Protein AF-A0A7C5PDA8-F1 (afdb_monomer)

Secondary structure (DSSP, 8-state):
-HHHHHHHH-HHHHHHHH-S-TTTHHHHHHHHHHHHHHHHHHHTTTTTT-SS--HHHHHHHHHHHHHHHHHHHHHHHHHHHHHTT-TT-TTTTS----TTSPPTTHHHHTT-

Mean predicted aligned error: 13.52 Å

Structure (mmCIF, N/CA/C/O backbone):
data_AF-A0A7C5PDA8-F1
#
_entry.id   AF-A0A7C5PDA8-F1
#
loop_
_atom_site.group_PDB
_atom_site.id
_atom_site.type_symbol
_atom_site.label_atom_id
_atom_site.label_alt_id
_atom_site.label_comp_id
_atom_site.label_asym_id
_atom_site.label_entity_id
_atom_site.label_seq_id
_atom_site.pdbx_PDB_ins_code
_atom_site.Cartn_x
_atom_site.Cartn_y
_atom_site.Cartn_z
_atom_site.occupancy
_atom_site.B_iso_or_equiv
_atom_site.auth_seq_id
_atom_site.auth_comp_id
_atom_site.auth_asym_id
_atom_site.auth_atom_id
_atom_site.pdbx_PDB_model_num
ATOM 1 N N . MET A 1 1 ? -3.416 -18.769 8.504 1.00 54.66 1 MET A N 1
ATOM 2 C CA . MET A 1 1 ? -2.740 -18.706 7.180 1.00 54.66 1 MET A CA 1
ATOM 3 C C . MET A 1 1 ? -3.517 -17.934 6.117 1.00 54.66 1 MET A C 1
ATOM 5 O O . MET A 1 1 ? -2.993 -16.924 5.675 1.00 54.66 1 MET A O 1
ATOM 9 N N . LYS A 1 2 ? -4.745 -18.329 5.725 1.00 62.06 2 LYS A N 1
ATOM 10 C CA . LYS A 1 2 ? -5.499 -17.646 4.644 1.00 62.06 2 LYS A CA 1
ATOM 11 C C . LYS A 1 2 ? -5.603 -16.124 4.821 1.00 62.06 2 LYS A C 1
ATOM 13 O O . LYS A 1 2 ? -5.366 -15.402 3.866 1.00 62.06 2 LYS A O 1
ATOM 18 N N . ARG A 1 3 ? -5.852 -15.652 6.050 1.00 61.78 3 ARG A N 1
ATOM 19 C CA . ARG A 1 3 ? -5.948 -14.222 6.387 1.00 61.78 3 ARG A CA 1
ATOM 20 C C . ARG A 1 3 ? -4.659 -13.439 6.104 1.00 61.78 3 ARG A C 1
ATOM 22 O O . ARG A 1 3 ? -4.725 -12.405 5.450 1.00 61.78 3 ARG A O 1
ATOM 29 N N . HIS A 1 4 ? -3.503 -13.957 6.529 1.00 59.44 4 HIS A N 1
ATOM 30 C CA . HIS A 1 4 ? -2.198 -13.321 6.297 1.00 59.44 4 HIS A CA 1
ATOM 31 C C . HIS A 1 4 ? -1.845 -13.279 4.811 1.00 59.44 4 HIS A C 1
ATOM 33 O O . HIS A 1 4 ? -1.380 -12.259 4.329 1.00 59.44 4 HIS A O 1
ATOM 39 N N . ILE A 1 5 ? -2.157 -14.342 4.064 1.00 65.06 5 ILE A N 1
ATOM 40 C CA . ILE A 1 5 ? -1.925 -14.388 2.614 1.00 65.06 5 ILE A CA 1
ATOM 41 C C . ILE A 1 5 ? -2.752 -13.310 1.899 1.00 65.06 5 ILE A C 1
ATOM 43 O O . ILE A 1 5 ? -2.220 -12.583 1.063 1.00 65.06 5 ILE A O 1
ATOM 47 N N . THR A 1 6 ? -4.031 -13.150 2.262 1.00 64.50 6 THR A N 1
ATOM 48 C CA . THR A 1 6 ? -4.855 -12.056 1.724 1.00 64.50 6 THR A CA 1
ATOM 49 C C . THR A 1 6 ? -4.358 -10.677 2.147 1.00 64.50 6 THR A C 1
ATOM 51 O O . THR A 1 6 ? -4.392 -9.777 1.323 1.00 64.50 6 THR A O 1
ATOM 54 N N . ALA A 1 7 ? -3.860 -10.507 3.375 1.00 60.91 7 ALA A N 1
ATOM 55 C CA . ALA A 1 7 ? -3.336 -9.225 3.850 1.00 60.91 7 ALA A CA 1
ATOM 56 C C . ALA A 1 7 ? -2.046 -8.798 3.128 1.00 60.91 7 ALA A C 1
ATOM 58 O O . ALA A 1 7 ? -1.831 -7.608 2.925 1.00 60.91 7 ALA A O 1
ATOM 59 N N . THR A 1 8 ? -1.209 -9.752 2.708 1.00 62.56 8 THR A N 1
ATOM 60 C CA . THR A 1 8 ? 0.038 -9.452 1.991 1.00 62.56 8 THR A CA 1
ATOM 61 C C . THR A 1 8 ? -0.187 -9.255 0.490 1.00 62.56 8 THR A C 1
ATOM 63 O O . THR A 1 8 ? 0.343 -8.312 -0.095 1.00 62.56 8 THR A O 1
ATOM 66 N N . LEU A 1 9 ? -0.983 -10.122 -0.150 1.00 66.25 9 LEU A N 1
ATOM 67 C CA . LEU A 1 9 ? -1.207 -10.061 -1.601 1.00 66.25 9 LEU A CA 1
ATOM 68 C C . LEU A 1 9 ? -2.225 -8.993 -1.997 1.00 66.25 9 LEU A C 1
ATOM 70 O O . LEU A 1 9 ? -2.032 -8.302 -2.995 1.00 66.25 9 LEU A O 1
ATOM 74 N N . ILE A 1 10 ? -3.305 -8.858 -1.224 1.00 69.00 10 ILE A N 1
ATOM 75 C CA . ILE A 1 10 ? -4.378 -7.897 -1.487 1.00 69.00 10 ILE A CA 1
ATOM 76 C C . ILE A 1 10 ? -4.758 -7.209 -0.163 1.00 69.00 10 ILE A C 1
ATOM 78 O O . ILE A 1 10 ? -5.843 -7.452 0.381 1.00 69.00 10 ILE A O 1
ATOM 82 N N . PRO A 1 11 ? -3.871 -6.338 0.359 1.00 66.19 11 PRO A N 1
ATOM 83 C CA . PRO A 1 11 ? -4.076 -5.618 1.615 1.00 66.19 11 PRO A CA 1
ATOM 84 C C . PRO A 1 11 ? -5.472 -4.967 1.747 1.00 66.19 11 PRO A C 1
ATOM 86 O O . PRO A 1 11 ? -6.117 -5.153 2.782 1.00 66.19 11 PRO A O 1
ATOM 89 N N . PRO A 1 12 ? -6.039 -4.337 0.690 1.00 61.50 12 PRO A N 1
ATOM 90 C CA . PRO A 1 12 ? -7.399 -3.790 0.722 1.00 61.50 12 PRO A CA 1
ATOM 91 C C . PRO A 1 12 ? -8.489 -4.818 1.019 1.00 61.50 12 PRO A C 1
ATOM 93 O O . PRO A 1 12 ? -9.422 -4.551 1.769 1.00 61.50 12 PRO A O 1
ATOM 96 N N . VAL A 1 13 ? -8.381 -6.011 0.430 1.00 65.00 13 VAL A N 1
ATOM 97 C CA . VAL A 1 13 ? -9.351 -7.095 0.633 1.00 65.00 13 VAL A CA 1
ATOM 98 C C . VAL A 1 13 ? -9.186 -7.686 2.027 1.00 65.00 13 VAL A C 1
ATOM 100 O O . VAL A 1 13 ? -10.180 -8.060 2.645 1.00 65.00 13 VAL A O 1
ATOM 103 N N . GLY A 1 14 ? -7.958 -7.718 2.551 1.00 60.88 14 GLY A N 1
ATOM 104 C CA . GLY A 1 14 ? -7.698 -8.018 3.956 1.00 60.88 14 GLY A CA 1
ATOM 105 C C . GLY A 1 14 ? -8.450 -7.064 4.888 1.00 60.88 14 GLY A C 1
ATOM 106 O O . GLY A 1 14 ? -9.233 -7.520 5.721 1.00 60.88 14 GLY A O 1
ATOM 107 N N . ALA A 1 15 ? -8.275 -5.755 4.691 1.00 63.00 15 ALA A N 1
ATOM 108 C CA . ALA A 1 15 ? -8.925 -4.718 5.490 1.00 63.00 15 ALA A CA 1
ATOM 109 C C . ALA A 1 15 ? -10.461 -4.723 5.347 1.00 63.00 15 ALA A C 1
ATOM 111 O O . ALA A 1 15 ? -11.155 -4.699 6.355 1.00 63.00 15 ALA A O 1
ATOM 112 N N . CYS A 1 16 ? -11.010 -4.839 4.131 1.00 63.06 16 CYS A N 1
ATOM 113 C CA . CYS A 1 16 ? -12.465 -4.853 3.913 1.00 63.06 16 CYS A CA 1
ATOM 114 C C . CYS A 1 16 ? -13.154 -6.133 4.406 1.00 63.06 16 CYS A C 1
ATOM 116 O O . CYS A 1 16 ? -14.317 -6.090 4.796 1.00 63.06 16 CYS A O 1
ATOM 118 N N . ARG A 1 17 ? -12.485 -7.292 4.343 1.00 65.19 17 ARG A N 1
ATOM 119 C CA . ARG A 1 17 ? -13.104 -8.579 4.705 1.00 65.19 17 ARG A CA 1
ATOM 120 C C . ARG A 1 17 ? -12.995 -8.895 6.191 1.00 65.19 17 ARG A C 1
ATOM 122 O O . ARG A 1 17 ? -13.835 -9.623 6.715 1.00 65.19 17 ARG A O 1
ATOM 129 N N . TYR A 1 18 ? -11.939 -8.417 6.838 1.00 62.56 18 TYR A N 1
ATOM 130 C CA . TYR A 1 18 ? -11.615 -8.796 8.210 1.00 62.56 18 TYR A CA 1
ATOM 131 C C . TYR A 1 18 ? -11.481 -7.594 9.158 1.00 62.56 18 TYR A C 1
ATOM 133 O O . TYR A 1 18 ? -11.386 -7.811 10.361 1.00 62.56 18 TYR A O 1
ATOM 141 N N . GLY A 1 19 ? -11.496 -6.356 8.652 1.00 56.22 19 GLY A N 1
ATOM 142 C CA . GLY A 1 19 ? -11.507 -5.137 9.457 1.00 56.22 19 GLY A CA 1
ATOM 143 C C . GLY A 1 19 ? -12.919 -4.578 9.663 1.00 56.22 19 GLY A C 1
ATOM 144 O O . GLY A 1 19 ? -13.714 -4.501 8.729 1.00 56.22 19 GLY A O 1
ATOM 145 N N . CYS A 1 20 ? -13.232 -4.168 10.893 1.00 53.97 20 CYS A N 1
ATOM 146 C CA . CYS A 1 20 ? -14.465 -3.450 11.226 1.00 53.97 20 CYS A CA 1
ATOM 147 C C . CYS A 1 20 ? -14.256 -1.946 10.989 1.00 53.97 20 CYS A C 1
ATOM 149 O O . CYS A 1 20 ? -13.849 -1.227 11.893 1.00 53.97 20 CYS A O 1
ATOM 151 N N . GLY A 1 21 ? -14.498 -1.456 9.772 1.00 52.25 21 GLY A N 1
ATOM 152 C CA . GLY A 1 21 ? -14.467 -0.015 9.508 1.00 52.25 21 GLY A CA 1
ATOM 153 C C . GLY A 1 21 ? -14.329 0.318 8.032 1.00 52.25 21 GLY A C 1
ATOM 154 O O . GLY A 1 21 ? -13.265 0.151 7.440 1.00 52.25 21 GLY A O 1
ATOM 155 N N . THR A 1 22 ? -15.393 0.854 7.440 1.00 48.09 22 THR A N 1
ATOM 156 C CA . THR A 1 22 ? -15.436 1.292 6.036 1.00 48.09 22 THR A CA 1
ATOM 157 C C . THR A 1 22 ? -14.426 2.405 5.711 1.00 48.09 22 THR A C 1
ATOM 159 O O . THR A 1 22 ? -14.101 2.601 4.544 1.00 48.09 22 THR A O 1
ATOM 162 N N . SER A 1 23 ? -13.881 3.095 6.723 1.00 53.00 23 SER A N 1
ATOM 163 C CA . SER A 1 23 ? -12.938 4.219 6.572 1.00 53.00 23 SER A CA 1
ATOM 164 C C . SER A 1 23 ? -11.451 3.852 6.723 1.00 53.00 23 SER A C 1
ATOM 166 O O . SER A 1 23 ? -10.594 4.655 6.363 1.00 53.00 23 SER A O 1
ATOM 168 N N . CYS A 1 24 ? -11.103 2.647 7.197 1.00 54.66 24 CYS A N 1
ATOM 169 C CA . CYS A 1 24 ? -9.697 2.238 7.388 1.00 54.66 24 CYS A CA 1
ATOM 170 C C . CYS A 1 24 ? -8.994 1.810 6.087 1.00 54.66 24 CYS A C 1
ATOM 172 O O . CYS A 1 24 ? -7.776 1.652 6.060 1.00 54.66 24 CYS A O 1
ATOM 174 N N . ALA A 1 25 ? -9.744 1.629 4.997 1.00 62.16 25 ALA A N 1
ATOM 175 C CA . ALA A 1 25 ? -9.204 1.147 3.731 1.00 62.16 25 ALA A CA 1
ATOM 176 C C . ALA A 1 25 ? -8.457 2.228 2.927 1.00 62.16 25 ALA A C 1
ATOM 178 O O . ALA A 1 25 ? -7.624 1.881 2.097 1.00 62.16 25 ALA A O 1
ATOM 179 N N . ALA A 1 26 ? -8.721 3.519 3.166 1.00 64.81 26 ALA A N 1
ATOM 180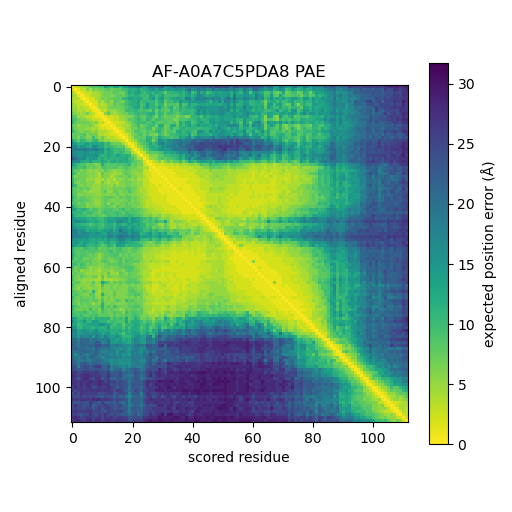 C CA . ALA A 1 26 ? -8.286 4.604 2.282 1.00 64.81 26 ALA A CA 1
ATOM 181 C C . ALA A 1 26 ? -6.754 4.770 2.140 1.00 64.81 26 ALA A C 1
ATOM 183 O O . ALA A 1 26 ? -6.278 4.792 1.008 1.00 64.81 26 ALA A O 1
ATOM 184 N N . PRO A 1 27 ? -5.937 4.852 3.210 1.00 76.00 27 PRO A N 1
ATOM 185 C CA . PRO A 1 27 ? -4.485 4.961 3.032 1.00 76.00 27 PRO A CA 1
ATOM 186 C C . PRO A 1 27 ? -3.866 3.647 2.531 1.00 76.00 27 PRO A C 1
ATOM 188 O O . PRO A 1 27 ? -2.963 3.659 1.697 1.00 76.00 27 PRO A O 1
ATOM 191 N N . ILE A 1 28 ? -4.385 2.502 2.986 1.00 80.06 28 ILE A N 1
ATOM 192 C CA . ILE A 1 28 ? -3.889 1.167 2.619 1.00 80.06 28 ILE A CA 1
ATOM 193 C C . ILE A 1 28 ? -4.060 0.917 1.115 1.00 80.06 28 ILE A C 1
ATOM 195 O O . ILE A 1 28 ? -3.139 0.427 0.457 1.00 80.06 28 ILE A O 1
ATOM 199 N N . THR A 1 29 ? -5.223 1.263 0.555 1.00 76.88 29 THR A N 1
ATOM 200 C CA . THR A 1 29 ? -5.498 1.112 -0.880 1.00 76.88 29 THR A CA 1
ATOM 201 C C . THR A 1 29 ? -4.615 2.017 -1.721 1.00 76.88 29 THR A C 1
ATOM 203 O O . THR A 1 29 ? -4.107 1.563 -2.743 1.00 76.88 29 THR A O 1
ATOM 206 N N . VAL A 1 30 ? -4.389 3.258 -1.283 1.00 84.25 30 VAL A N 1
ATOM 207 C CA . VAL A 1 30 ? -3.535 4.218 -1.992 1.00 84.25 30 VAL A CA 1
ATOM 208 C C . VAL A 1 30 ? -2.092 3.724 -2.043 1.00 84.25 30 VAL A C 1
ATOM 210 O O . VAL A 1 30 ? -1.522 3.658 -3.132 1.00 84.25 30 VAL A O 1
ATOM 213 N N . PHE A 1 31 ? -1.515 3.302 -0.912 1.00 86.12 31 PHE A N 1
ATOM 214 C CA . PHE A 1 31 ? -0.144 2.778 -0.889 1.00 86.12 31 PHE A CA 1
ATOM 215 C C . PHE A 1 31 ? 0.007 1.491 -1.701 1.00 86.12 31 PHE A C 1
ATOM 217 O O . PHE A 1 31 ? 1.010 1.319 -2.394 1.00 86.12 31 PHE A O 1
ATOM 224 N N . TRP A 1 32 ? -0.993 0.607 -1.670 1.00 86.81 32 TRP A N 1
ATOM 225 C CA . TRP A 1 32 ? -0.970 -0.612 -2.473 1.00 86.81 32 TRP A CA 1
ATOM 226 C C . TRP A 1 32 ? -1.075 -0.322 -3.976 1.00 86.81 32 TRP A C 1
ATOM 228 O O . TRP A 1 32 ? -0.254 -0.821 -4.742 1.00 86.81 32 TRP A O 1
ATOM 238 N N . LEU A 1 33 ? -2.027 0.516 -4.404 1.00 87.06 33 LEU A N 1
ATOM 239 C CA . LEU A 1 33 ? -2.178 0.903 -5.813 1.00 87.06 33 LEU A CA 1
ATOM 240 C C . LEU A 1 33 ? -0.919 1.587 -6.334 1.00 87.06 33 LEU A C 1
ATOM 242 O O . LEU A 1 33 ? -0.423 1.234 -7.402 1.00 87.06 33 LEU A O 1
ATOM 246 N N . PHE A 1 34 ? -0.379 2.527 -5.561 1.00 90.38 34 PHE A N 1
ATOM 247 C CA . PHE A 1 34 ? 0.862 3.200 -5.908 1.00 90.38 34 PHE A CA 1
ATOM 248 C C . PHE A 1 34 ? 2.029 2.210 -5.996 1.00 90.38 34 PHE A C 1
ATOM 250 O O . PHE A 1 34 ? 2.789 2.254 -6.960 1.00 90.38 34 PHE A O 1
ATOM 257 N N . GLY A 1 35 ? 2.131 1.267 -5.054 1.00 89.00 35 GLY A N 1
ATOM 258 C CA . GLY A 1 35 ? 3.127 0.198 -5.083 1.00 89.00 35 GLY A CA 1
ATOM 259 C C . GLY A 1 35 ? 3.046 -0.658 -6.349 1.00 89.00 35 GLY A C 1
ATOM 260 O O . GLY A 1 35 ? 4.049 -0.837 -7.038 1.00 89.00 35 GLY A O 1
ATOM 261 N N . VAL A 1 36 ? 1.845 -1.122 -6.706 1.00 89.12 36 VAL A N 1
ATOM 262 C CA . VAL A 1 36 ? 1.601 -1.928 -7.914 1.00 89.12 36 VAL A CA 1
ATOM 263 C C . VAL A 1 36 ? 1.954 -1.148 -9.179 1.00 89.12 36 VAL A C 1
ATOM 265 O O . VAL A 1 36 ? 2.701 -1.651 -10.018 1.00 89.12 36 VAL A O 1
ATOM 268 N N . ILE A 1 37 ? 1.460 0.087 -9.307 1.00 90.25 37 ILE A N 1
ATOM 269 C CA . ILE A 1 37 ? 1.736 0.940 -10.471 1.00 90.25 37 ILE A CA 1
ATOM 270 C C . ILE A 1 37 ? 3.238 1.197 -10.583 1.00 90.25 37 ILE A C 1
ATOM 272 O O . ILE A 1 37 ? 3.799 1.066 -11.664 1.00 90.25 37 ILE A O 1
ATOM 276 N N . SER A 1 38 ? 3.905 1.497 -9.471 1.00 89.12 38 SER A N 1
ATOM 277 C CA . SER A 1 38 ? 5.338 1.771 -9.430 1.00 89.12 38 SER A CA 1
ATOM 278 C C . SER A 1 38 ? 6.179 0.557 -9.849 1.00 89.12 38 SER A C 1
ATOM 280 O O . SER A 1 38 ? 7.102 0.713 -10.647 1.00 89.12 38 SER A O 1
ATOM 282 N N . VAL A 1 39 ? 5.823 -0.661 -9.422 1.00 89.50 39 VAL A N 1
ATOM 283 C CA . VAL A 1 39 ? 6.496 -1.891 -9.883 1.00 89.50 39 VAL A CA 1
ATOM 284 C C . VAL A 1 39 ? 6.288 -2.102 -11.384 1.00 89.50 39 VAL A C 1
ATOM 286 O O . VAL A 1 39 ? 7.260 -2.317 -12.105 1.00 89.50 39 VAL A O 1
ATOM 289 N N . VAL A 1 40 ? 5.049 -1.998 -11.875 1.00 89.31 40 VAL A N 1
ATOM 290 C CA . VAL A 1 40 ? 4.738 -2.193 -13.304 1.00 89.31 40 VAL A CA 1
ATOM 291 C C . VAL A 1 40 ? 5.456 -1.156 -14.169 1.00 89.31 40 VAL A C 1
ATOM 293 O O . VAL A 1 40 ? 6.095 -1.511 -15.155 1.00 89.31 40 VAL A O 1
ATOM 296 N N . TYR A 1 41 ? 5.398 0.118 -13.784 1.00 87.94 41 TYR A N 1
ATOM 297 C CA . TYR A 1 41 ? 6.011 1.208 -14.539 1.00 87.94 41 TYR A CA 1
ATOM 298 C C . TYR A 1 41 ? 7.541 1.160 -14.465 1.00 87.94 41 TYR A C 1
ATOM 300 O O . TYR A 1 41 ? 8.215 1.425 -15.455 1.00 87.94 41 TYR A O 1
ATOM 308 N N . GLY A 1 42 ? 8.106 0.761 -13.322 1.00 88.19 42 GLY A N 1
ATOM 309 C CA . GLY A 1 42 ? 9.547 0.572 -13.158 1.00 88.19 42 GLY A CA 1
ATOM 310 C C . GLY A 1 42 ? 10.116 -0.524 -14.062 1.00 88.19 42 GLY A C 1
ATOM 311 O O . GLY A 1 42 ? 11.212 -0.360 -14.596 1.00 88.19 42 GLY A O 1
ATOM 312 N N . LEU A 1 43 ? 9.355 -1.597 -14.306 1.00 86.44 43 LEU A N 1
ATOM 313 C CA . LEU A 1 43 ? 9.728 -2.647 -15.263 1.00 86.44 43 LEU A CA 1
ATOM 314 C C . LEU A 1 43 ? 9.693 -2.176 -16.728 1.00 86.44 43 LEU A C 1
ATOM 316 O O . LEU A 1 43 ? 10.357 -2.778 -17.566 1.00 86.44 43 LEU A O 1
ATOM 320 N N . LEU A 1 44 ? 8.952 -1.106 -17.031 1.00 87.50 44 LEU A N 1
ATOM 321 C CA . LEU A 1 44 ? 8.799 -0.530 -18.373 1.00 87.50 44 LEU A CA 1
ATOM 322 C C . LEU A 1 44 ? 9.749 0.653 -18.653 1.00 87.50 44 LEU A C 1
ATOM 324 O O . LEU A 1 44 ? 9.565 1.345 -19.650 1.00 87.50 44 LEU A O 1
ATOM 328 N N . GLY A 1 45 ? 10.747 0.899 -17.798 1.00 78.94 45 GLY A N 1
ATOM 329 C CA . GLY A 1 45 ? 11.680 2.031 -17.944 1.00 78.94 45 GLY A CA 1
ATOM 330 C C . GLY A 1 45 ? 11.463 3.172 -16.954 1.00 78.94 45 GLY A C 1
ATOM 331 O O . GLY A 1 45 ? 12.219 4.141 -16.953 1.00 78.94 45 GLY A O 1
ATOM 332 N N . GLY A 1 46 ? 10.474 3.055 -16.066 1.00 82.75 46 GLY A N 1
ATOM 333 C CA . GLY A 1 46 ? 10.193 4.058 -15.044 1.00 82.75 46 GLY A CA 1
ATOM 334 C C . GLY A 1 46 ? 9.684 5.391 -15.616 1.00 82.75 46 GLY A C 1
ATOM 335 O O . GLY A 1 46 ? 9.497 5.546 -16.822 1.00 82.75 46 GLY A O 1
ATOM 336 N N . PRO A 1 47 ? 9.428 6.389 -14.755 1.00 80.69 47 PRO A N 1
ATOM 337 C CA . PRO A 1 47 ? 8.927 7.702 -15.175 1.00 80.69 47 PRO A CA 1
ATOM 338 C C . PRO A 1 47 ? 9.918 8.482 -16.056 1.00 80.69 47 PRO A C 1
ATOM 340 O O . PRO A 1 47 ? 9.524 9.415 -16.750 1.00 80.69 47 PRO A O 1
ATOM 343 N N . THR A 1 48 ? 11.193 8.100 -16.037 1.00 81.69 48 THR A N 1
ATOM 344 C CA . THR A 1 48 ? 12.290 8.709 -16.795 1.00 81.69 48 THR A CA 1
ATOM 345 C C . THR A 1 48 ? 12.537 8.048 -18.156 1.00 81.69 48 THR A C 1
ATOM 347 O O . THR A 1 48 ? 13.398 8.529 -18.889 1.00 81.69 48 THR A O 1
ATOM 350 N N . ASN A 1 49 ? 11.775 7.003 -18.525 1.00 78.88 49 ASN A N 1
ATOM 351 C CA . ASN A 1 49 ? 11.951 6.223 -19.762 1.00 78.88 49 ASN A CA 1
ATOM 352 C C . ASN A 1 49 ? 13.411 5.789 -19.982 1.00 78.88 49 ASN A C 1
ATOM 354 O O . ASN A 1 49 ? 13.979 5.944 -21.066 1.00 78.88 49 ASN A O 1
ATOM 358 N N . GLU A 1 50 ? 14.035 5.265 -18.931 1.00 77.38 50 GLU A N 1
ATOM 359 C CA . GLU A 1 50 ? 15.382 4.711 -19.015 1.00 77.38 50 GLU A CA 1
ATOM 360 C C . GLU A 1 50 ? 15.384 3.457 -19.908 1.00 77.38 50 GLU A C 1
ATOM 362 O O . GLU A 1 50 ? 14.435 2.667 -19.869 1.00 77.38 50 GLU A O 1
ATOM 367 N N . PRO A 1 51 ? 16.441 3.226 -20.709 1.00 77.88 51 PRO A N 1
ATOM 368 C CA . PRO A 1 51 ? 16.574 1.999 -21.481 1.00 77.88 51 PRO A CA 1
ATOM 369 C C . PRO A 1 51 ? 16.827 0.816 -20.534 1.00 77.88 51 PRO A C 1
ATOM 371 O O . PRO A 1 51 ? 17.966 0.522 -20.174 1.00 77.88 51 PRO A O 1
ATOM 374 N N . GLY A 1 52 ? 15.754 0.140 -20.118 1.00 81.88 52 GLY A N 1
ATOM 375 C CA . GLY A 1 52 ? 15.805 -1.046 -19.262 1.00 81.88 52 GLY A CA 1
ATOM 376 C C . GLY A 1 52 ? 14.858 -0.967 -18.066 1.00 81.88 52 GLY A C 1
ATOM 377 O O . GLY A 1 52 ? 13.819 -0.323 -18.121 1.00 81.88 52 GLY A O 1
ATOM 378 N N . VAL A 1 53 ? 15.199 -1.663 -16.981 1.00 86.25 53 VAL A N 1
ATOM 379 C CA . VAL A 1 53 ? 14.401 -1.665 -15.745 1.00 86.25 53 VAL A CA 1
ATOM 380 C C . VAL A 1 53 ? 14.891 -0.554 -14.821 1.00 86.25 53 VAL A C 1
ATOM 382 O O . VAL A 1 53 ? 16.054 -0.549 -14.415 1.00 86.25 53 VAL A O 1
ATOM 385 N N . SER A 1 54 ? 13.990 0.343 -14.422 1.00 87.56 54 SER A N 1
ATOM 386 C CA . SER A 1 54 ? 14.274 1.364 -13.413 1.00 87.56 54 SER A CA 1
ATOM 387 C C . SER A 1 54 ? 14.157 0.750 -12.016 1.00 87.56 54 SER A C 1
ATOM 389 O O . SER A 1 54 ? 13.090 0.749 -11.391 1.00 87.56 54 SER A O 1
ATOM 391 N N . TRP A 1 55 ? 15.265 0.196 -11.512 1.00 86.88 55 TRP A N 1
ATOM 392 C CA . TRP A 1 55 ? 15.292 -0.489 -10.214 1.00 86.88 55 TRP A CA 1
ATOM 393 C C . TRP A 1 55 ? 14.917 0.407 -9.032 1.00 86.88 55 TRP A C 1
ATOM 395 O O . TRP A 1 55 ? 14.332 -0.085 -8.070 1.00 86.88 55 TRP A O 1
ATOM 405 N N . TYR A 1 56 ? 15.186 1.712 -9.111 1.00 88.69 56 TYR A N 1
ATOM 406 C CA . TYR A 1 56 ? 14.746 2.674 -8.097 1.00 88.69 56 TYR A CA 1
ATOM 407 C C . TYR A 1 56 ? 13.222 2.752 -8.017 1.00 88.69 56 TYR A C 1
ATOM 409 O O . TYR A 1 56 ? 12.656 2.700 -6.927 1.00 88.69 56 TYR A O 1
ATOM 417 N N . THR A 1 57 ? 12.558 2.813 -9.173 1.00 88.94 57 THR A N 1
ATOM 418 C CA . THR A 1 57 ? 11.096 2.850 -9.254 1.00 88.94 57 THR A CA 1
ATOM 419 C C . THR A 1 57 ? 10.503 1.532 -8.762 1.00 88.94 57 THR A C 1
ATOM 421 O O . THR A 1 57 ? 9.594 1.535 -7.940 1.00 88.94 57 THR A O 1
ATOM 424 N N . VAL A 1 58 ? 11.065 0.391 -9.169 1.00 89.94 58 VAL A N 1
ATOM 425 C CA . VAL A 1 58 ? 10.600 -0.916 -8.675 1.00 89.94 58 VAL A CA 1
ATOM 426 C C . VAL A 1 58 ? 10.800 -1.045 -7.161 1.00 89.94 58 VAL A C 1
ATOM 428 O O . VAL A 1 58 ? 9.889 -1.479 -6.457 1.00 89.94 58 VAL A O 1
ATOM 431 N N . GLY A 1 59 ? 11.957 -0.628 -6.641 1.00 91.38 59 GLY A N 1
ATOM 432 C CA . GLY A 1 59 ? 12.258 -0.649 -5.210 1.00 91.38 59 GLY A CA 1
ATOM 433 C C . GLY A 1 59 ? 11.289 0.211 -4.400 1.00 91.38 59 GLY A C 1
ATOM 434 O O . GLY A 1 59 ? 10.763 -0.252 -3.388 1.00 91.38 59 GLY A O 1
ATOM 435 N N . LEU A 1 60 ? 10.980 1.420 -4.879 1.00 90.31 60 LEU A N 1
ATOM 436 C CA . LEU A 1 60 ? 9.966 2.292 -4.283 1.00 90.31 60 LEU A CA 1
ATOM 437 C C . LEU A 1 60 ? 8.608 1.579 -4.194 1.00 90.31 60 LEU A C 1
ATOM 439 O O . LEU A 1 60 ? 7.981 1.567 -3.132 1.00 90.31 60 LEU A O 1
ATOM 443 N N . GLY A 1 61 ? 8.180 0.936 -5.284 1.00 90.38 61 GLY A N 1
ATOM 444 C CA . GLY A 1 61 ? 6.919 0.205 -5.330 1.00 90.38 61 GLY A CA 1
ATOM 445 C C . GLY A 1 61 ? 6.862 -0.971 -4.351 1.00 90.38 61 GLY A C 1
ATOM 446 O O . GLY A 1 61 ? 5.866 -1.141 -3.645 1.00 90.38 61 GLY A O 1
ATOM 447 N N . VAL A 1 62 ? 7.954 -1.734 -4.235 1.00 91.12 62 VAL A N 1
ATOM 448 C CA . VAL A 1 62 ? 8.075 -2.842 -3.271 1.00 91.12 62 VAL A CA 1
ATOM 449 C C . VAL A 1 62 ? 8.008 -2.339 -1.828 1.00 91.12 62 VAL A C 1
ATOM 451 O O . VAL A 1 62 ? 7.311 -2.936 -1.008 1.00 91.12 62 VAL A O 1
ATOM 454 N N . VAL A 1 63 ? 8.678 -1.227 -1.509 1.00 93.50 63 VAL A N 1
ATOM 455 C CA . VAL A 1 63 ? 8.632 -0.633 -0.162 1.00 93.50 63 VAL A CA 1
ATOM 456 C C . VAL A 1 63 ? 7.216 -0.170 0.179 1.00 93.50 63 VAL A C 1
ATOM 458 O O . VAL A 1 63 ? 6.708 -0.501 1.250 1.00 93.50 63 VAL A O 1
ATOM 461 N N . MET A 1 64 ? 6.546 0.537 -0.735 1.00 88.69 64 MET A N 1
ATOM 462 C CA . MET A 1 64 ? 5.168 1.002 -0.527 1.00 88.69 64 MET A CA 1
ATOM 463 C C . MET A 1 64 ? 4.186 -0.162 -0.352 1.00 88.69 64 MET A C 1
ATOM 465 O O . MET A 1 64 ? 3.323 -0.120 0.528 1.00 88.69 64 MET A O 1
ATOM 469 N N . TRP A 1 65 ? 4.359 -1.242 -1.119 1.00 87.81 65 TRP A N 1
ATOM 470 C CA . TRP A 1 65 ? 3.577 -2.466 -0.942 1.00 87.81 65 TRP A CA 1
ATOM 471 C C . TRP A 1 65 ? 3.845 -3.115 0.425 1.00 87.81 65 TRP A C 1
ATOM 473 O O . TRP A 1 65 ? 2.904 -3.485 1.129 1.00 87.81 65 TRP A O 1
ATOM 483 N N . GLY A 1 66 ? 5.107 -3.186 0.855 1.00 87.38 66 GLY A N 1
ATOM 484 C CA . GLY A 1 66 ? 5.479 -3.687 2.178 1.00 87.38 66 GLY A CA 1
ATOM 485 C C . GLY A 1 66 ? 4.812 -2.906 3.313 1.00 87.38 66 GLY A C 1
ATOM 486 O O . GLY A 1 66 ? 4.212 -3.510 4.203 1.00 87.38 66 GLY A O 1
ATOM 487 N N . ILE A 1 67 ? 4.836 -1.571 3.246 1.00 88.06 67 ILE A N 1
ATOM 488 C CA . ILE A 1 67 ? 4.164 -0.703 4.226 1.00 88.06 67 ILE A CA 1
ATOM 489 C C . ILE A 1 67 ? 2.658 -0.982 4.246 1.00 88.06 67 ILE A C 1
ATOM 491 O O . ILE A 1 67 ? 2.094 -1.170 5.322 1.00 88.06 67 ILE A O 1
ATOM 495 N N . ALA A 1 68 ? 2.010 -1.083 3.082 1.00 84.06 68 ALA A N 1
ATOM 496 C CA . ALA A 1 68 ? 0.581 -1.391 3.001 1.00 84.06 68 ALA A CA 1
ATOM 497 C C . ALA A 1 68 ? 0.235 -2.756 3.629 1.00 84.06 68 ALA A C 1
ATOM 499 O O . ALA A 1 68 ? -0.771 -2.883 4.335 1.00 84.06 68 ALA A O 1
ATOM 500 N N . ALA A 1 69 ? 1.077 -3.772 3.414 1.00 82.94 69 ALA A N 1
ATOM 501 C CA . ALA A 1 69 ? 0.906 -5.097 4.004 1.00 82.94 69 ALA A CA 1
ATOM 502 C C . ALA A 1 69 ? 1.075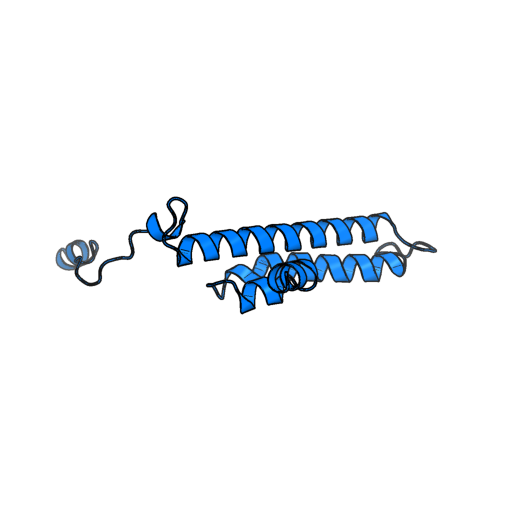 -5.072 5.533 1.00 82.94 69 ALA A C 1
ATOM 504 O O . ALA A 1 69 ? 0.231 -5.614 6.249 1.00 82.94 69 ALA A O 1
ATOM 505 N N . VAL A 1 70 ? 2.122 -4.411 6.043 1.00 85.38 70 VAL A N 1
ATOM 506 C CA . VAL A 1 70 ? 2.358 -4.264 7.491 1.00 85.38 70 VAL A CA 1
ATOM 507 C C . VAL A 1 70 ? 1.211 -3.506 8.149 1.00 85.38 70 VAL A C 1
ATOM 509 O O . VAL A 1 70 ? 0.673 -3.970 9.152 1.00 85.38 70 VAL A O 1
ATOM 512 N N . TRP A 1 71 ? 0.783 -2.391 7.558 1.00 82.19 71 TRP A N 1
ATOM 513 C CA . TRP A 1 71 ? -0.331 -1.603 8.078 1.00 82.19 71 TRP A CA 1
ATOM 514 C C . TRP A 1 71 ? -1.605 -2.443 8.153 1.00 82.19 71 TRP A C 1
ATOM 516 O O . TRP A 1 71 ? -2.262 -2.478 9.188 1.00 82.19 71 TRP A O 1
ATOM 526 N N . THR A 1 72 ? -1.898 -3.213 7.104 1.00 79.00 72 THR A N 1
ATOM 527 C CA . THR A 1 72 ? -3.048 -4.124 7.101 1.00 79.00 72 THR A CA 1
ATOM 528 C C . THR A 1 72 ? -2.949 -5.160 8.215 1.00 79.00 72 THR A C 1
ATOM 530 O O . THR A 1 72 ? -3.938 -5.410 8.896 1.00 79.00 72 THR A O 1
ATOM 533 N N . LEU A 1 73 ? -1.774 -5.751 8.449 1.00 78.81 73 LEU A N 1
ATOM 534 C CA . LEU A 1 73 ? -1.588 -6.723 9.530 1.00 78.81 73 LEU A CA 1
ATOM 535 C C . LEU A 1 73 ? -1.823 -6.106 10.914 1.00 78.81 73 LEU A C 1
ATOM 537 O O . LEU A 1 73 ? -2.534 -6.709 11.715 1.00 78.81 73 LEU A O 1
ATOM 541 N N . VAL A 1 74 ? -1.290 -4.908 11.169 1.00 78.88 74 VAL A N 1
ATOM 542 C CA . VAL A 1 74 ? -1.508 -4.183 12.433 1.00 78.88 74 VAL A CA 1
ATOM 543 C C . VAL A 1 74 ? -2.986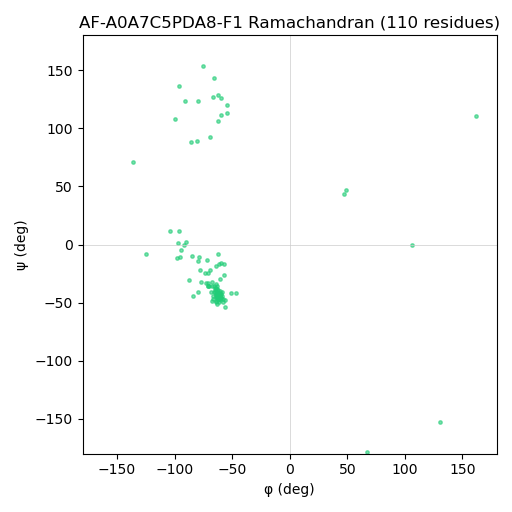 -3.832 12.611 1.00 78.88 74 VAL A C 1
ATOM 545 O O . VAL A 1 74 ? -3.543 -4.041 13.687 1.00 78.88 74 VAL A O 1
ATOM 548 N N . THR A 1 75 ? -3.661 -3.370 11.554 1.00 74.94 75 THR A N 1
ATOM 549 C CA . THR A 1 75 ? -5.103 -3.080 11.595 1.00 74.94 75 THR A CA 1
ATOM 550 C C . THR A 1 75 ? -5.920 -4.328 11.923 1.00 74.94 75 THR A C 1
ATOM 552 O O . THR A 1 75 ? -6.834 -4.262 12.739 1.00 74.94 75 THR A O 1
ATOM 555 N N . LEU A 1 76 ? -5.584 -5.481 11.341 1.00 73.31 76 LEU A N 1
ATOM 556 C CA . LEU A 1 76 ? -6.264 -6.741 11.650 1.00 73.31 76 LEU A CA 1
ATOM 557 C C . LEU A 1 76 ? -6.044 -7.185 13.100 1.00 73.31 76 LEU A C 1
ATOM 559 O O . LEU A 1 76 ? -6.991 -7.623 13.746 1.00 73.31 76 LEU A O 1
ATOM 563 N N . GLN A 1 77 ? -4.825 -7.028 13.623 1.00 72.31 77 GLN A N 1
ATOM 564 C CA . GLN A 1 77 ? -4.520 -7.322 15.025 1.00 72.31 77 GLN A CA 1
ATOM 565 C C . GLN A 1 77 ? -5.309 -6.424 15.986 1.00 72.31 77 GLN A C 1
ATOM 567 O O . GLN A 1 77 ? -5.853 -6.931 16.963 1.00 72.31 77 GLN A O 1
ATOM 572 N N . GLY A 1 78 ? -5.433 -5.127 15.687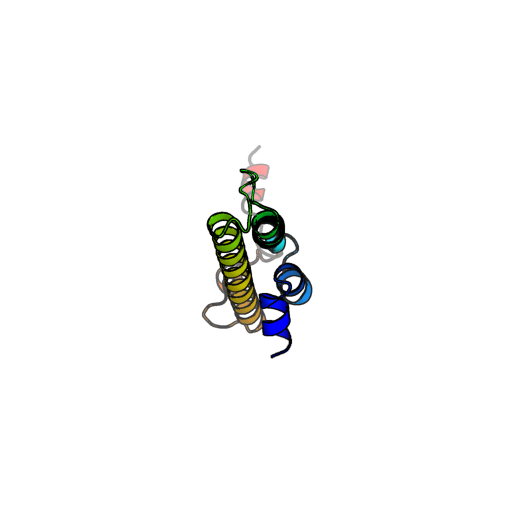 1.00 64.56 78 GLY A N 1
ATOM 573 C CA . GLY A 1 78 ? -6.249 -4.204 16.484 1.00 64.56 78 GLY A CA 1
ATOM 574 C C . GLY A 1 78 ? -7.731 -4.591 16.501 1.00 64.56 78 GLY A C 1
ATOM 575 O O . GLY A 1 78 ? -8.343 -4.636 17.562 1.00 64.56 78 GLY A O 1
ATOM 576 N N . VAL A 1 79 ? -8.290 -4.973 15.347 1.00 66.56 79 VAL A N 1
ATOM 577 C CA . VAL A 1 79 ? -9.694 -5.416 15.240 1.00 66.56 79 VAL A CA 1
ATOM 578 C C . VAL A 1 79 ? -9.938 -6.728 15.994 1.00 66.56 79 VAL A C 1
ATOM 580 O O . VAL A 1 79 ? -11.011 -6.934 16.558 1.00 66.56 79 VAL A O 1
ATOM 583 N N . GLU A 1 80 ? -8.965 -7.637 16.003 1.00 63.75 80 GLU A N 1
ATOM 584 C CA . GLU A 1 80 ? -9.053 -8.876 16.780 1.00 63.75 80 GLU A CA 1
ATOM 585 C C . GLU A 1 80 ? -8.993 -8.628 18.286 1.00 63.75 80 GLU A C 1
ATOM 587 O O . GLU A 1 80 ? -9.784 -9.231 19.011 1.00 63.75 80 GLU A O 1
ATOM 592 N N . ALA A 1 81 ? -8.123 -7.721 18.739 1.00 59.78 81 ALA A N 1
ATOM 593 C CA . ALA A 1 81 ? -8.071 -7.296 20.137 1.00 59.78 81 ALA A CA 1
ATOM 594 C C . ALA A 1 81 ? -9.398 -6.644 20.575 1.00 59.78 81 ALA A C 1
ATOM 596 O O . ALA A 1 81 ? -9.939 -7.009 21.619 1.00 59.78 81 ALA A O 1
ATOM 597 N N . ASP A 1 82 ? -9.977 -5.781 19.731 1.00 54.59 82 ASP A N 1
ATOM 598 C CA . ASP A 1 82 ? -11.289 -5.156 19.963 1.00 54.59 82 ASP A CA 1
ATOM 599 C C . ASP A 1 82 ? -12.434 -6.177 20.020 1.00 54.59 82 ASP A C 1
ATOM 601 O O . ASP A 1 82 ? -13.368 -6.042 20.807 1.00 54.59 82 ASP A O 1
ATOM 605 N N . ARG A 1 83 ? -12.393 -7.215 19.176 1.00 55.41 83 ARG A N 1
ATOM 606 C CA . ARG A 1 83 ? -13.442 -8.245 19.118 1.00 55.41 83 ARG A CA 1
ATOM 607 C C . ARG A 1 83 ? -13.400 -9.199 20.317 1.00 55.41 83 ARG A C 1
ATOM 609 O O . ARG A 1 83 ? -14.420 -9.813 20.631 1.00 55.41 83 ARG A O 1
ATOM 616 N N . CYS A 1 84 ? -12.242 -9.345 20.953 1.00 55.38 84 CYS A N 1
ATOM 617 C CA . CYS A 1 84 ? -12.048 -10.209 22.114 1.00 55.38 84 CYS A CA 1
ATOM 618 C C . CYS A 1 84 ? -12.137 -9.471 23.461 1.00 55.38 84 CYS A C 1
ATOM 620 O O . CYS A 1 84 ? -11.971 -10.140 24.478 1.00 55.38 84 CYS A O 1
ATOM 622 N N . HIS A 1 85 ? -12.408 -8.154 23.485 1.00 55.38 85 HIS A N 1
ATOM 623 C CA . HIS A 1 85 ? -12.294 -7.315 24.695 1.00 55.38 85 HIS A CA 1
ATOM 624 C C . HIS A 1 85 ? -10.969 -7.564 25.433 1.00 55.38 85 HIS A C 1
ATOM 626 O O . HIS A 1 85 ? -10.922 -7.776 26.645 1.00 55.38 85 HIS A O 1
ATOM 632 N N . ASP A 1 86 ? -9.884 -7.660 24.663 1.00 51.38 86 ASP A N 1
ATOM 633 C CA . ASP A 1 86 ? -8.561 -7.896 25.227 1.00 51.38 86 ASP A CA 1
ATOM 634 C C . ASP A 1 86 ? -8.043 -6.600 25.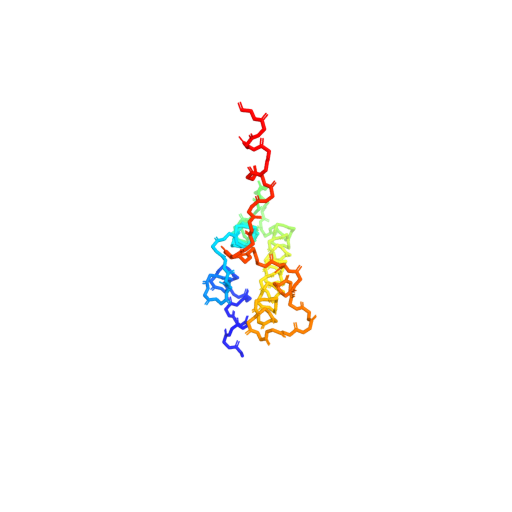874 1.00 51.38 86 ASP A C 1
ATOM 636 O O . ASP A 1 86 ? -8.413 -5.506 25.454 1.00 51.38 86 ASP A O 1
ATOM 640 N N . LEU A 1 87 ? -7.156 -6.689 26.867 1.00 49.25 87 LEU A N 1
ATOM 641 C CA . LEU A 1 87 ? -6.704 -5.543 27.687 1.00 49.25 87 LEU A CA 1
ATOM 642 C C . LEU A 1 87 ? -6.093 -4.370 26.890 1.00 49.25 87 LEU A C 1
ATOM 644 O O . LEU A 1 87 ? -5.953 -3.271 27.420 1.00 49.25 87 LEU A O 1
ATOM 648 N N . TRP A 1 88 ? -5.718 -4.613 25.634 1.00 51.66 88 TRP A N 1
ATOM 649 C CA . TRP A 1 88 ? -5.141 -3.642 24.702 1.00 51.66 88 TRP A CA 1
ATOM 650 C C . TRP A 1 88 ? -6.127 -3.159 23.629 1.00 51.66 88 TRP A C 1
ATOM 652 O O . TRP A 1 88 ? -5.696 -2.538 22.6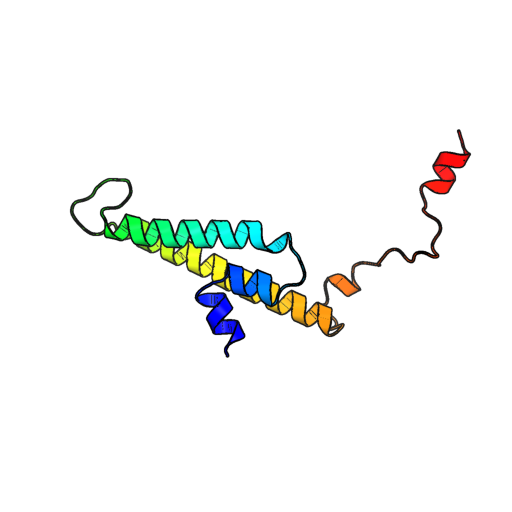61 1.00 51.66 88 TRP A O 1
ATOM 662 N N . SER A 1 89 ? -7.417 -3.467 23.780 1.00 46.22 89 SER A N 1
ATOM 663 C CA . SER A 1 89 ? -8.527 -3.043 22.920 1.00 46.22 89 SER A CA 1
ATOM 664 C C . SER A 1 89 ? -8.638 -1.512 22.893 1.00 46.22 89 SER A C 1
ATOM 666 O O . SER A 1 89 ? -9.005 -0.906 23.907 1.00 46.22 89 SER A O 1
ATOM 668 N N . PRO A 1 90 ? -8.352 -0.843 21.755 1.00 57.31 90 PRO A N 1
ATOM 669 C CA . PRO A 1 90 ? -8.599 0.591 21.620 1.00 57.31 90 PRO A CA 1
ATOM 670 C C . PRO A 1 90 ? -10.065 0.967 21.866 1.00 57.31 90 PRO A C 1
ATOM 672 O O . PRO A 1 90 ? -10.349 2.097 22.273 1.00 57.31 90 PRO A O 1
ATOM 675 N N . ARG A 1 91 ? -10.995 0.032 21.638 1.00 53.22 91 ARG A N 1
ATOM 676 C CA . ARG A 1 91 ? -12.428 0.238 21.836 1.00 53.22 91 ARG A CA 1
ATOM 677 C C . ARG A 1 91 ? -12.852 0.184 23.304 1.00 53.22 91 ARG A C 1
ATOM 679 O O . ARG A 1 91 ? -13.735 0.946 23.671 1.00 53.22 91 ARG A O 1
ATOM 686 N N . ASP A 1 92 ? -12.199 -0.610 24.153 1.00 53.62 92 ASP A N 1
ATOM 687 C CA . ASP A 1 92 ? -12.460 -0.599 25.609 1.00 53.62 92 ASP A CA 1
ATOM 688 C C . ASP A 1 92 ? -11.930 0.676 26.290 1.00 53.62 92 ASP A C 1
ATOM 690 O O . ASP A 1 92 ? -12.276 0.971 27.431 1.00 53.62 92 ASP A O 1
ATOM 694 N N . HIS A 1 93 ? -11.088 1.454 25.604 1.00 55.75 93 HIS A N 1
ATOM 695 C CA . HIS A 1 93 ? -10.647 2.781 26.053 1.00 55.75 93 HIS A CA 1
ATOM 696 C C . HIS A 1 93 ? -11.497 3.917 25.461 1.00 55.75 93 HIS A C 1
ATOM 698 O O . HIS A 1 93 ? -11.316 5.079 25.830 1.00 55.75 93 HIS A O 1
ATOM 704 N N . GLN A 1 94 ? -12.439 3.599 24.567 1.00 55.59 94 GLN A N 1
ATOM 705 C CA . GLN A 1 94 ? -13.485 4.514 24.129 1.00 55.59 94 GLN A CA 1
ATOM 706 C C . GLN A 1 94 ? -14.768 4.188 24.889 1.00 55.59 94 GLN A C 1
ATOM 708 O O . GLN A 1 94 ? -15.426 3.184 24.634 1.00 55.59 94 GLN A O 1
ATOM 713 N N . VAL A 1 95 ? -15.142 5.068 25.817 1.00 55.06 95 VAL A N 1
ATOM 714 C CA . VAL A 1 95 ? -16.463 5.018 26.446 1.00 55.06 95 VAL A CA 1
ATOM 715 C C . VAL A 1 95 ? -17.490 5.245 25.338 1.00 55.06 95 VAL A C 1
ATOM 717 O O . VAL A 1 95 ? -17.602 6.346 24.799 1.00 55.06 95 VAL A O 1
ATOM 720 N N . ALA A 1 96 ? -18.191 4.185 24.933 1.00 53.84 96 ALA A N 1
ATOM 721 C CA . ALA A 1 96 ? -19.376 4.334 24.107 1.00 53.84 96 ALA A CA 1
ATOM 722 C C . ALA A 1 96 ? -20.361 5.193 24.904 1.00 53.84 96 ALA A C 1
ATOM 724 O O . ALA A 1 96 ? -20.637 4.866 26.055 1.00 53.84 96 ALA A O 1
ATOM 725 N N . ALA A 1 97 ? -20.839 6.290 24.314 1.00 52.88 97 ALA A N 1
ATOM 726 C CA . ALA A 1 97 ? -21.878 7.102 24.930 1.00 52.88 97 ALA A CA 1
ATOM 727 C C . ALA A 1 97 ? -23.062 6.182 25.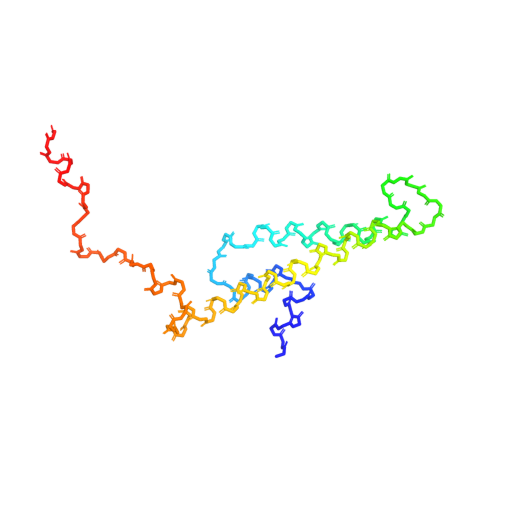256 1.00 52.88 97 ALA A C 1
ATOM 729 O O . ALA A 1 97 ? -23.656 5.592 24.349 1.00 52.88 97 ALA A O 1
ATOM 730 N N . ASP A 1 98 ? -23.336 5.994 26.546 1.00 53.34 98 ASP A N 1
ATOM 731 C CA . ASP A 1 98 ? -24.502 5.247 26.990 1.00 53.34 98 ASP A CA 1
ATOM 732 C C . ASP A 1 98 ? -25.731 6.067 26.588 1.00 53.34 98 ASP A C 1
ATOM 734 O O . ASP A 1 98 ? -25.825 7.247 26.916 1.00 53.34 98 ASP A O 1
ATOM 738 N N . GLU A 1 99 ? -26.694 5.472 25.880 1.00 57.84 99 GLU A N 1
ATOM 739 C CA . GLU A 1 99 ? -27.930 6.167 25.477 1.00 57.84 99 GLU A CA 1
ATOM 740 C C . GLU A 1 99 ? -28.768 6.628 26.689 1.00 57.84 99 GLU A C 1
ATOM 742 O O . GLU A 1 99 ? -29.769 7.331 26.537 1.00 57.84 99 GLU A O 1
ATOM 747 N N . ARG A 1 100 ? -28.379 6.216 27.903 1.00 56.12 100 ARG A N 1
ATOM 748 C CA . ARG A 1 100 ? -28.972 6.635 29.179 1.00 56.12 100 ARG A CA 1
ATOM 749 C C . ARG A 1 100 ? -28.236 7.788 29.857 1.00 56.12 100 ARG A C 1
ATOM 751 O O . ARG A 1 100 ? -28.777 8.325 30.825 1.00 56.12 100 ARG A O 1
ATOM 758 N N . GLU A 1 101 ? -27.044 8.164 29.397 1.00 61.62 101 GLU A N 1
ATOM 759 C CA . GLU A 1 101 ? -26.370 9.358 29.899 1.00 61.62 101 GLU A CA 1
ATOM 760 C C . GLU A 1 101 ? -26.963 10.601 29.219 1.00 61.62 101 GLU A C 1
ATOM 762 O O . GLU A 1 101 ? -26.996 10.681 27.989 1.00 61.62 101 GLU A O 1
ATOM 767 N N . PRO A 1 102 ? -27.480 11.572 29.994 1.00 60.41 102 PRO A N 1
ATOM 768 C CA . PRO A 1 102 ? -27.983 12.812 29.425 1.00 60.41 102 PRO A CA 1
ATOM 769 C C . PRO A 1 102 ? -26.844 13.553 28.718 1.00 60.41 102 PRO A C 1
ATOM 771 O O . PRO A 1 102 ? -25.780 13.764 29.300 1.00 60.41 102 PRO A O 1
ATOM 774 N N . ASP A 1 103 ? -27.080 13.946 27.464 1.00 64.94 103 ASP A N 1
ATOM 775 C CA . ASP A 1 103 ? -26.124 14.704 26.656 1.00 64.94 103 ASP A CA 1
ATOM 776 C C . ASP A 1 103 ? -25.706 15.977 27.420 1.00 64.94 103 ASP A C 1
ATOM 778 O O . ASP A 1 103 ? -26.568 16.805 27.733 1.00 64.94 103 ASP A O 1
ATOM 782 N N . PRO A 1 104 ? -24.412 16.178 27.729 1.00 67.00 104 PRO A N 1
ATOM 783 C CA . PRO A 1 104 ? -23.946 17.346 28.476 1.00 67.00 104 PRO A CA 1
ATOM 784 C C . PRO A 1 104 ? -24.262 18.684 27.782 1.00 67.00 104 PRO A C 1
ATOM 786 O O . PRO A 1 104 ? -24.234 19.734 28.426 1.00 67.00 104 PRO A O 1
ATOM 789 N N . PHE A 1 105 ? -24.611 18.684 26.490 1.00 68.94 105 PHE A N 1
ATOM 790 C CA . PHE A 1 105 ? -25.063 19.881 25.775 1.00 68.94 105 PHE A CA 1
ATOM 791 C C . PHE A 1 105 ? -26.566 20.182 25.922 1.00 68.94 105 PHE A C 1
ATOM 793 O O . PHE A 1 105 ? -26.999 21.283 2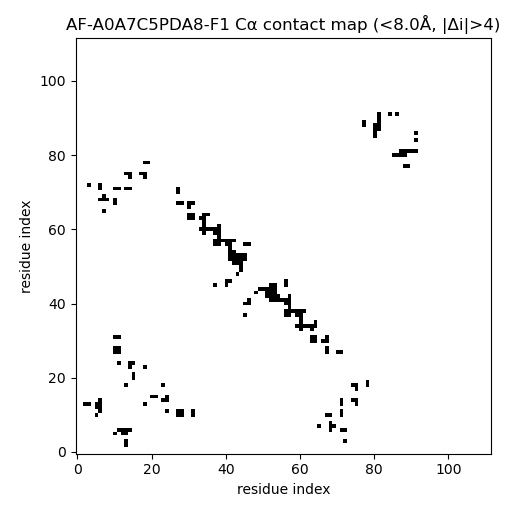5.561 1.00 68.94 105 PHE A O 1
ATOM 800 N N . GLU A 1 106 ? -27.368 19.272 26.486 1.00 71.19 106 GLU A N 1
ATOM 801 C CA . GLU A 1 106 ? -28.781 19.527 26.815 1.00 71.19 106 GLU A CA 1
ATOM 802 C C . GLU A 1 106 ? -28.929 20.623 27.881 1.00 71.19 106 GLU A C 1
ATOM 804 O O . GLU A 1 106 ? -29.864 21.424 27.823 1.00 71.19 106 GLU A O 1
ATOM 809 N N . GLU A 1 107 ? -27.992 20.719 28.830 1.00 65.44 107 GLU A N 1
ATOM 810 C CA . GLU A 1 107 ? -28.001 21.783 29.846 1.00 65.44 107 GLU A CA 1
ATOM 811 C C . GLU A 1 107 ? -27.725 23.162 29.236 1.00 65.44 107 GLU A C 1
ATOM 813 O O . GLU A 1 107 ? -28.351 24.151 29.618 1.00 65.44 107 GLU A O 1
ATOM 818 N N . VAL A 1 108 ? -26.854 23.225 28.225 1.00 69.12 108 VAL A N 1
ATOM 819 C CA . VAL A 1 108 ? -26.504 24.475 27.534 1.00 69.12 108 VAL A CA 1
ATOM 820 C C . VAL A 1 108 ? -27.673 24.978 26.682 1.00 69.12 108 VAL A C 1
ATOM 822 O O . VAL A 1 108 ? -27.916 26.182 26.619 1.00 69.12 108 VAL A O 1
ATOM 825 N N . LYS A 1 109 ? -28.445 24.072 26.068 1.00 70.88 109 LYS A N 1
ATOM 826 C CA . LYS A 1 109 ? -29.639 24.427 25.281 1.00 70.88 109 LYS A CA 1
ATOM 827 C C . LYS A 1 109 ? -30.822 24.912 26.121 1.00 70.88 109 LYS A C 1
ATOM 829 O O . LYS A 1 109 ? -31.655 25.629 25.585 1.00 70.88 109 LYS A O 1
ATOM 834 N N . LYS A 1 110 ? -30.917 24.544 27.403 1.00 65.94 110 LYS A N 1
ATOM 835 C CA . LYS A 1 110 ? -31.995 25.011 28.302 1.00 65.94 110 LYS A CA 1
ATOM 836 C C . LYS A 1 110 ? -31.766 26.418 28.861 1.00 65.94 110 LYS A C 1
ATOM 838 O O . LYS A 1 110 ? -32.691 26.995 29.425 1.00 65.94 110 LYS A O 1
ATOM 843 N N . ALA A 1 111 ? -30.550 26.950 28.742 1.00 64.38 111 ALA A N 1
ATOM 844 C CA . ALA A 1 111 ? -30.161 28.247 29.296 1.00 64.38 111 ALA A CA 1
ATOM 845 C C . ALA A 1 111 ? -30.375 29.439 28.336 1.00 64.38 111 ALA A C 1
ATOM 847 O O . ALA A 1 111 ? -30.041 30.568 28.699 1.00 64.38 111 ALA A O 1
ATOM 848 N N . HIS A 1 112 ? -30.922 29.206 27.137 1.00 50.28 112 HIS A N 1
ATOM 849 C CA . HIS A 1 112 ? -31.247 30.217 26.126 1.00 50.28 112 HIS A CA 1
ATOM 850 C C . HIS A 1 112 ? -32.689 30.032 25.641 1.00 50.28 112 HIS A C 1
ATOM 852 O O . HIS A 1 112 ? -33.333 31.055 25.313 1.00 50.28 112 HIS A O 1
#

Radius of gyration: 21.24 Å; Cα contacts (8 Å, |Δi|>4): 121; chains: 1; bounding box: 49×49×51 Å

Sequence (112 aa):
MKRHITATLIPPVGACRYGCGTSCAAPITVFWLFGVISVVYGLLGGPTNEPGVSWYTVGLGVVMWGIAAVWTLVTLQGVEADRCHDLWSPRDHQVAADEREPDPFEEVKKAH

pLDDT: mean 71.07, std 13.76, range [46.22, 93.5]

Nearest PDB structures (foldseek):
  8b6h-assembly1_EG  TM=3.861E-01  e=1.774E+00  Tetrahymena thermophila SB210
  7y5e-assembly1_QL  TM=6.849E-01  e=8.997E+00  Porphyridium purpureum

Foldseek 3Di:
DVLLVCLLPPVLCSCVVQADDPPLNVLLVVLLVQLVCLLVQQQCCHPVNHPGGNVVSNVSSVVSSVVSSVSSVVRNVQRVCCVVVHPPNPVVVDDDPDPPDPDPCVVVVVVD

Solvent-accessible surface area (backbone atoms only — not comparable to full-atom values): 6128 Å² total; per-residue (Å²): 109,72,64,60,54,37,14,60,77,39,26,47,57,29,35,68,74,65,32,91,52,93,75,70,38,61,68,38,40,50,33,34,52,51,10,53,50,28,33,58,41,4,62,72,6,27,99,79,64,46,97,51,66,28,59,68,39,28,48,52,9,54,5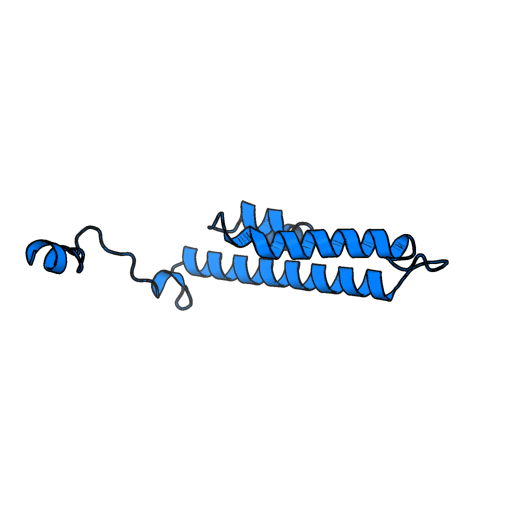1,33,33,49,51,20,21,51,52,32,49,52,50,39,51,50,41,51,30,43,73,63,71,36,100,81,16,71,56,82,73,47,82,72,83,53,93,83,57,78,61,81,62,57,65,63,63,72,76,113